Protein AF-A0A7C1GRY9-F1 (afdb_monomer_lite)

pLDDT: mean 84.56, std 12.22, range [37.94, 95.69]

Radius of gyration: 12.7 Å; chains: 1; bounding box: 32×20×42 Å

Secondary structure (DSSP, 8-state):
-------EEEEEEEE--TTT-EEEEEEEE-SSS--HHHHHHHHHHHHHHH-TTSSEEEEEEEPTT--TTSS--EEEEEETTTEEEEEE-

Organism: NCBI:txid1236046

Foldseek 3Di:
DPLPDWDKDWPDWDDPDPVQLEIEIEMETADQDDDQVSVQVVLVVCCVVPVPRGQKYKYWYDYPPGDPPDDFTKIWMQGVPPGIDIDGD

Sequence (89 aa):
MKSEEITYEILRIRDFGKAMRRRNIKVRIFNYSPSEENLKKLAESIWLIHGQDVEELTTVFYLPGMNTKSTGFALGGCTKGKGCYITRD

Structure (mmCIF, N/CA/C/O backbone):
data_AF-A0A7C1GRY9-F1
#
_entry.id   AF-A0A7C1GRY9-F1
#
loop_
_atom_site.group_PDB
_atom_site.id
_atom_site.type_symbol
_atom_site.label_atom_id
_atom_site.label_alt_id
_atom_site.label_comp_id
_atom_site.label_asym_id
_atom_site.label_entity_id
_atom_site.label_seq_id
_atom_site.pdbx_PDB_ins_code
_atom_site.Cartn_x
_atom_site.Cartn_y
_atom_site.Cartn_z
_atom_site.occupancy
_atom_site.B_iso_or_equiv
_atom_site.auth_seq_id
_atom_site.auth_comp_id
_atom_site.auth_asym_id
_atom_site.auth_atom_id
_atom_site.pdbx_PDB_model_num
ATOM 1 N N . MET A 1 1 ? 8.087 0.054 23.110 1.00 37.94 1 MET A N 1
ATOM 2 C CA . MET A 1 1 ? 6.654 0.084 22.742 1.00 37.94 1 MET A CA 1
ATOM 3 C C . MET A 1 1 ? 6.359 -1.153 21.915 1.00 37.94 1 MET A C 1
ATOM 5 O O . MET A 1 1 ? 7.078 -1.383 20.951 1.00 37.94 1 MET A O 1
ATOM 9 N N . LYS A 1 2 ? 5.389 -1.987 22.314 1.00 41.59 2 LYS A N 1
ATOM 10 C CA . LYS A 1 2 ? 4.934 -3.092 21.461 1.00 41.59 2 L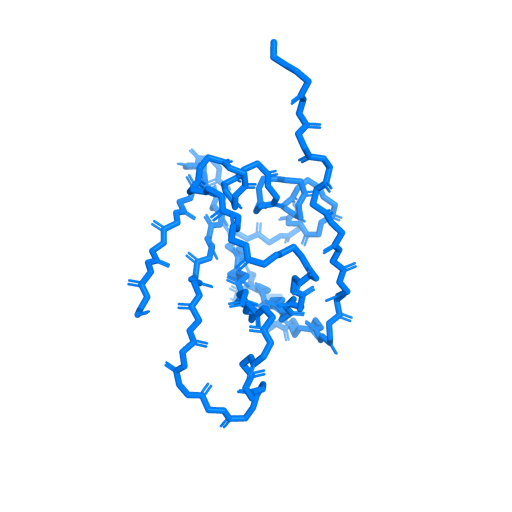YS A CA 1
ATOM 11 C C . LYS A 1 2 ? 4.275 -2.460 20.234 1.00 41.59 2 LYS A C 1
ATOM 13 O O . LYS A 1 2 ? 3.374 -1.646 20.395 1.00 41.59 2 LYS A O 1
ATOM 18 N N . SER A 1 3 ? 4.791 -2.763 19.047 1.00 51.56 3 SER A N 1
ATOM 19 C CA . SER A 1 3 ? 4.139 -2.426 17.783 1.00 51.56 3 SER A CA 1
ATOM 20 C C . SER A 1 3 ? 2.759 -3.072 17.814 1.00 51.56 3 SER A C 1
ATOM 22 O O . SER A 1 3 ? 2.684 -4.297 17.813 1.00 51.56 3 SER A O 1
ATOM 24 N N . GLU A 1 4 ? 1.686 -2.289 17.911 1.00 63.84 4 GLU A N 1
ATOM 25 C CA . GLU A 1 4 ? 0.352 -2.823 17.646 1.00 63.84 4 GLU A CA 1
ATOM 26 C C . GLU A 1 4 ? 0.361 -3.366 16.218 1.00 63.84 4 GLU A C 1
ATOM 28 O O . GLU A 1 4 ? 0.557 -2.621 15.257 1.00 63.84 4 GLU A O 1
ATOM 33 N N . GLU A 1 5 ? 0.249 -4.682 16.084 1.00 72.19 5 GLU A N 1
ATOM 34 C CA . GLU A 1 5 ? 0.219 -5.334 14.785 1.00 72.19 5 GLU A CA 1
ATOM 35 C C . GLU A 1 5 ? -1.108 -4.976 14.108 1.00 72.19 5 GLU A C 1
ATOM 37 O O . GLU A 1 5 ? -2.194 -5.309 14.593 1.00 72.19 5 GLU A O 1
ATOM 42 N N . ILE A 1 6 ? -1.034 -4.206 13.020 1.00 81.81 6 ILE A N 1
ATOM 43 C CA . ILE A 1 6 ? -2.225 -3.846 12.253 1.00 81.81 6 ILE A CA 1
ATOM 44 C C . ILE A 1 6 ? -2.695 -5.096 11.524 1.00 81.81 6 ILE A C 1
ATOM 46 O O . ILE A 1 6 ? -1.982 -5.629 10.676 1.00 81.81 6 ILE A O 1
ATOM 50 N N . THR A 1 7 ? -3.921 -5.527 11.803 1.00 89.00 7 THR A N 1
ATOM 51 C CA . THR A 1 7 ? -4.569 -6.573 11.016 1.00 89.00 7 THR A CA 1
ATOM 52 C C . THR A 1 7 ? -5.198 -5.933 9.786 1.00 89.00 7 THR A C 1
ATOM 54 O O . THR A 1 7 ? -5.944 -4.951 9.891 1.00 89.00 7 THR A O 1
ATOM 57 N N . TYR A 1 8 ? -4.905 -6.483 8.609 1.00 90.62 8 TYR A N 1
ATOM 58 C CA . TYR A 1 8 ? -5.385 -5.948 7.342 1.00 90.62 8 TYR A CA 1
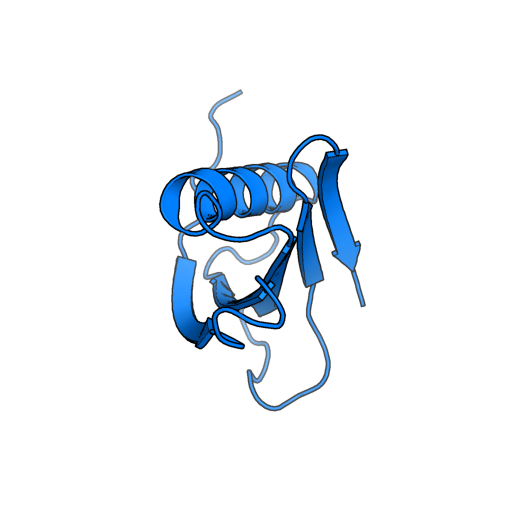ATOM 59 C C . TYR A 1 8 ? -5.682 -7.043 6.313 1.00 90.62 8 TYR A C 1
ATOM 61 O O . TYR A 1 8 ? -5.195 -8.165 6.408 1.00 90.62 8 TYR A O 1
ATOM 69 N N . GLU A 1 9 ? -6.480 -6.689 5.310 1.00 92.62 9 GLU A N 1
ATOM 70 C CA . GLU A 1 9 ? -6.832 -7.523 4.161 1.00 92.62 9 GLU A CA 1
ATOM 71 C C . GLU A 1 9 ? -6.543 -6.750 2.867 1.00 92.62 9 GLU A C 1
ATOM 73 O O . GLU A 1 9 ? -6.990 -5.611 2.700 1.00 92.62 9 GLU A O 1
ATOM 78 N N . ILE A 1 10 ? -5.817 -7.362 1.925 1.00 93.62 10 ILE A N 1
ATOM 79 C CA . ILE A 1 10 ? -5.643 -6.801 0.580 1.00 93.62 10 ILE A CA 1
ATOM 80 C C . ILE A 1 10 ? -6.900 -7.102 -0.238 1.00 93.62 10 ILE A C 1
ATOM 82 O O . ILE A 1 10 ? -7.157 -8.240 -0.615 1.00 93.62 10 ILE A O 1
ATOM 86 N N . LEU A 1 11 ? -7.662 -6.060 -0.563 1.00 92.56 11 LEU A N 1
ATOM 87 C CA . LEU A 1 11 ? -8.890 -6.162 -1.352 1.00 92.56 11 LEU A CA 1
ATOM 88 C C . LEU A 1 11 ? -8.610 -6.269 -2.852 1.00 92.56 11 LEU A C 1
ATOM 90 O O . LEU A 1 11 ? -9.356 -6.903 -3.595 1.00 92.56 11 LEU A O 1
ATOM 94 N N . ARG A 1 12 ? -7.585 -5.556 -3.333 1.00 93.44 12 ARG A N 1
ATOM 95 C CA . ARG A 1 12 ? -7.245 -5.514 -4.759 1.00 93.44 12 ARG A CA 1
ATOM 96 C C . ARG A 1 12 ? -5.816 -5.054 -4.972 1.00 93.44 12 ARG A C 1
ATOM 98 O O . ARG A 1 12 ? -5.396 -4.072 -4.370 1.00 93.44 12 ARG A O 1
ATOM 105 N N . ILE A 1 13 ? -5.143 -5.676 -5.932 1.00 94.25 13 ILE A N 1
ATOM 106 C CA . ILE A 1 13 ? -3.896 -5.186 -6.520 1.00 94.25 13 ILE A CA 1
ATOM 107 C C . ILE A 1 13 ? -4.182 -4.838 -7.982 1.00 94.25 13 ILE A C 1
ATOM 109 O O . ILE A 1 13 ? -4.817 -5.608 -8.703 1.00 94.25 13 ILE A O 1
ATOM 113 N N . ARG A 1 14 ? -3.764 -3.651 -8.418 1.00 93.88 14 ARG A N 1
ATOM 114 C CA . ARG A 1 14 ? -3.852 -3.201 -9.807 1.00 93.88 14 ARG A CA 1
ATOM 115 C C . ARG A 1 14 ? -2.464 -2.824 -10.295 1.00 93.88 14 ARG A C 1
ATOM 117 O O . ARG A 1 14 ? -1.879 -1.869 -9.795 1.00 93.88 14 ARG A O 1
ATOM 124 N N . ASP A 1 15 ? -1.989 -3.549 -11.295 1.00 92.75 15 ASP A N 1
ATOM 125 C CA . ASP A 1 15 ? -0.775 -3.218 -12.032 1.00 92.75 15 ASP A CA 1
ATOM 126 C C . ASP A 1 15 ? -1.127 -2.374 -13.266 1.00 92.75 15 ASP A C 1
ATOM 128 O O . ASP A 1 15 ? -2.144 -2.623 -13.922 1.00 92.75 15 ASP A O 1
ATOM 132 N N . PHE A 1 16 ? -0.317 -1.360 -13.563 1.00 87.81 16 PHE A N 1
ATOM 133 C CA . PHE A 1 16 ? -0.464 -0.517 -14.755 1.00 87.81 16 PHE A CA 1
ATOM 134 C C . PHE A 1 16 ? 0.466 -0.942 -15.904 1.00 87.81 16 PHE A C 1
ATOM 136 O O . PHE A 1 16 ? 0.457 -0.333 -16.973 1.00 87.81 16 PHE A O 1
ATOM 143 N N . GLY A 1 17 ? 1.235 -2.013 -15.713 1.00 81.00 17 GLY A N 1
ATOM 144 C CA . GLY A 1 17 ? 2.096 -2.614 -16.717 1.00 81.00 17 GLY A CA 1
ATOM 145 C C . GLY A 1 17 ? 3.455 -1.927 -16.859 1.00 81.00 17 GLY A C 1
ATOM 146 O O . GLY A 1 17 ? 3.756 -0.894 -16.254 1.00 81.00 17 GLY A O 1
ATOM 147 N N . LYS A 1 18 ? 4.293 -2.517 -17.721 1.00 78.50 18 LYS A N 1
ATOM 148 C CA . LYS A 1 18 ? 5.711 -2.151 -17.895 1.00 78.50 18 LYS A CA 1
ATOM 149 C C . LYS A 1 18 ? 5.943 -0.688 -18.287 1.00 78.50 18 LYS A C 1
ATOM 151 O O . LYS A 1 18 ? 7.010 -0.165 -17.991 1.00 78.50 18 LYS A O 1
ATOM 156 N N . ALA A 1 19 ? 4.974 -0.050 -18.944 1.00 82.00 19 ALA A N 1
ATOM 157 C CA . ALA A 1 19 ? 5.096 1.329 -19.413 1.00 82.00 19 ALA A CA 1
ATOM 158 C C . ALA A 1 19 ? 4.958 2.366 -18.288 1.00 82.00 19 ALA A C 1
ATOM 160 O O . ALA A 1 19 ? 5.589 3.413 -18.355 1.00 82.00 19 ALA A O 1
ATOM 161 N N . MET A 1 20 ? 4.146 2.084 -17.263 1.00 82.25 20 MET A N 1
ATOM 162 C CA . MET A 1 20 ? 3.867 3.041 -16.186 1.00 82.25 20 MET A CA 1
ATOM 163 C C . MET A 1 20 ? 4.526 2.675 -14.857 1.00 82.25 20 MET A C 1
ATOM 165 O O . MET A 1 20 ? 4.452 3.498 -13.953 1.00 82.25 20 MET A O 1
ATOM 169 N N . ARG A 1 21 ? 5.148 1.483 -14.733 1.00 90.94 21 ARG A N 1
ATOM 170 C CA . ARG A 1 21 ? 5.875 0.990 -13.537 1.00 90.94 21 ARG A CA 1
ATOM 171 C C . ARG A 1 21 ? 5.220 1.451 -12.230 1.00 90.94 21 ARG A C 1
ATOM 173 O O . ARG A 1 21 ? 5.877 1.981 -11.339 1.00 90.94 21 ARG A O 1
ATOM 180 N N . ARG A 1 22 ? 3.901 1.279 -12.156 1.00 92.88 22 ARG A N 1
ATOM 181 C CA . ARG A 1 22 ? 3.038 1.759 -11.077 1.00 92.88 22 ARG A CA 1
ATOM 182 C C . ARG A 1 22 ? 2.128 0.639 -10.622 1.00 92.88 22 ARG A C 1
ATOM 184 O O . ARG A 1 22 ? 1.606 -0.110 -11.453 1.00 92.88 22 ARG A O 1
ATOM 191 N N . ARG A 1 23 ? 1.896 0.563 -9.314 1.00 94.50 23 ARG A N 1
ATOM 192 C CA . ARG A 1 23 ? 0.984 -0.410 -8.709 1.00 94.50 23 ARG A CA 1
ATOM 193 C C . ARG A 1 23 ? 0.095 0.260 -7.676 1.00 94.50 23 ARG A C 1
ATOM 195 O O . ARG A 1 23 ? 0.583 0.973 -6.810 1.00 94.50 23 ARG A O 1
ATOM 202 N N . ASN A 1 24 ? -1.202 -0.023 -7.730 1.00 94.31 24 ASN A N 1
ATOM 203 C CA . ASN A 1 24 ? -2.141 0.427 -6.709 1.00 94.31 24 ASN A CA 1
ATOM 204 C C . ASN A 1 24 ? -2.659 -0.760 -5.910 1.00 94.31 24 ASN A C 1
ATOM 206 O O . ASN A 1 24 ? -3.103 -1.753 -6.490 1.00 94.31 24 ASN A O 1
ATOM 210 N N . ILE A 1 25 ? -2.661 -0.636 -4.589 1.00 94.44 25 ILE A N 1
ATOM 211 C CA . ILE A 1 25 ? -3.173 -1.653 -3.676 1.00 94.44 25 ILE A CA 1
ATOM 212 C C . ILE A 1 25 ? -4.303 -1.050 -2.852 1.00 94.44 25 ILE A C 1
ATOM 214 O O . ILE A 1 25 ? -4.195 0.051 -2.329 1.00 94.44 25 ILE A O 1
ATOM 218 N N . LYS A 1 26 ? -5.419 -1.765 -2.755 1.00 93.38 26 LYS A N 1
ATOM 219 C CA . LYS A 1 26 ? -6.527 -1.429 -1.864 1.00 93.38 26 LYS A CA 1
ATOM 220 C C . LYS A 1 26 ? -6.471 -2.341 -0.655 1.00 93.38 26 LYS A C 1
ATOM 222 O O . LYS A 1 26 ? -6.465 -3.558 -0.827 1.00 93.38 26 LYS A O 1
ATOM 227 N N . VAL A 1 27 ? -6.467 -1.758 0.535 1.00 92.12 27 VAL A N 1
ATOM 228 C CA . VAL A 1 27 ? -6.321 -2.471 1.803 1.00 92.12 27 VAL A CA 1
ATOM 229 C C . VAL A 1 27 ? -7.453 -2.090 2.741 1.00 92.12 27 VAL A C 1
ATOM 231 O O . VAL A 1 27 ? -7.737 -0.910 2.922 1.00 92.12 27 VAL A O 1
ATOM 234 N N . ARG A 1 28 ? -8.093 -3.082 3.355 1.00 90.75 28 ARG A N 1
ATOM 235 C CA . ARG A 1 28 ? -8.998 -2.887 4.489 1.00 90.75 28 ARG A CA 1
ATOM 236 C C . ARG A 1 28 ? -8.220 -3.096 5.780 1.00 90.75 28 ARG A C 1
ATOM 238 O O . ARG A 1 28 ? -7.549 -4.111 5.920 1.00 90.75 28 ARG A O 1
ATOM 245 N N . ILE A 1 29 ? -8.330 -2.159 6.712 1.00 89.44 29 ILE A N 1
ATOM 246 C CA . ILE A 1 29 ? -7.759 -2.262 8.056 1.00 89.44 29 ILE A CA 1
ATOM 247 C C . ILE A 1 29 ? -8.871 -2.659 9.026 1.00 89.44 29 ILE A C 1
ATOM 249 O O . ILE A 1 29 ? -9.986 -2.155 8.911 1.00 89.44 29 ILE A O 1
ATOM 253 N N . PHE A 1 30 ? -8.573 -3.549 9.975 1.00 85.19 30 PHE A N 1
ATOM 254 C CA . PHE A 1 30 ? -9.535 -3.998 10.990 1.00 85.19 30 PHE A CA 1
ATOM 255 C C . PHE A 1 30 ? -9.384 -3.277 12.342 1.00 85.19 30 PHE A C 1
ATOM 257 O O . PHE A 1 30 ? -10.324 -3.255 13.133 1.00 85.19 30 PHE A O 1
ATOM 264 N N . ASN A 1 31 ? -8.241 -2.638 12.605 1.00 83.25 31 ASN A N 1
ATOM 265 C CA . ASN A 1 31 ? -8.003 -1.850 13.819 1.00 83.25 31 ASN A CA 1
ATOM 266 C C . ASN A 1 31 ? -8.799 -0.534 13.794 1.00 83.25 31 ASN A C 1
ATOM 268 O O . ASN A 1 31 ? -8.710 0.215 12.823 1.00 83.25 31 ASN A O 1
ATOM 272 N N . TYR A 1 32 ? -9.538 -0.226 14.868 1.00 69.94 32 TYR A N 1
ATOM 273 C CA . TYR A 1 32 ? -10.523 0.874 14.907 1.00 69.94 32 TYR A CA 1
ATOM 274 C C . TYR A 1 32 ? -9.923 2.281 14.726 1.00 69.94 32 TYR A C 1
ATOM 276 O O . TYR A 1 32 ? -10.625 3.190 14.296 1.00 69.94 32 TYR A O 1
ATOM 284 N N . SER A 1 33 ? -8.636 2.476 15.033 1.00 74.75 33 SER A N 1
ATOM 285 C CA . SER A 1 33 ? -7.965 3.775 14.882 1.00 74.75 33 SER A CA 1
ATOM 286 C C . SER A 1 33 ? -6.440 3.618 14.756 1.00 74.75 33 SER A C 1
ATOM 288 O O . SER A 1 33 ? -5.713 3.788 15.736 1.00 74.75 33 SER A O 1
ATOM 290 N N . PRO A 1 34 ? -5.913 3.236 13.578 1.00 79.88 34 PRO A N 1
ATOM 291 C CA . PRO A 1 34 ? -4.472 3.142 13.384 1.00 79.88 34 PRO A CA 1
ATOM 292 C 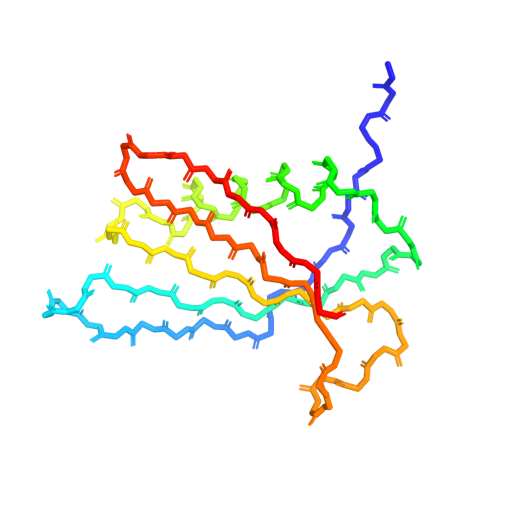C . PRO A 1 34 ? -3.827 4.538 13.427 1.00 79.88 34 PRO A C 1
ATOM 294 O O . PRO A 1 34 ? -4.291 5.488 12.786 1.00 79.88 34 PRO A O 1
ATOM 297 N N . SER A 1 35 ? -2.716 4.667 14.157 1.00 85.94 35 SER A N 1
ATOM 298 C CA . SER A 1 35 ? -1.899 5.885 14.135 1.00 85.94 35 SER A CA 1
ATOM 299 C C . SER A 1 35 ? -1.282 6.115 12.748 1.00 85.94 35 SER A C 1
ATOM 301 O O . SER A 1 35 ? -1.172 5.198 11.933 1.00 85.94 35 SER A O 1
ATOM 303 N N . GLU A 1 36 ? -0.866 7.347 12.454 1.00 85.56 36 GLU A N 1
ATOM 304 C CA . GLU A 1 36 ? -0.194 7.659 11.185 1.00 85.56 36 GLU A CA 1
ATOM 305 C C . GLU A 1 36 ? 1.129 6.897 11.044 1.00 85.56 36 GLU A C 1
ATOM 307 O O . GLU A 1 36 ? 1.426 6.364 9.978 1.00 85.56 36 GLU A O 1
ATOM 312 N N . GLU A 1 37 ? 1.877 6.759 12.141 1.00 87.69 37 GLU A N 1
ATOM 313 C CA . GLU A 1 37 ? 3.103 5.961 12.188 1.00 87.69 37 GLU A CA 1
ATOM 314 C C . GLU A 1 37 ? 2.833 4.488 11.850 1.00 87.69 37 GLU A C 1
ATOM 316 O O . GLU A 1 37 ? 3.567 3.883 11.069 1.00 87.69 37 GLU A O 1
ATOM 321 N N . ASN A 1 38 ? 1.750 3.922 12.387 1.00 87.94 38 ASN A N 1
ATOM 322 C CA . ASN A 1 38 ? 1.337 2.554 12.091 1.00 87.94 38 ASN A CA 1
ATOM 323 C C . ASN A 1 38 ? 0.965 2.408 10.603 1.00 87.94 38 ASN A C 1
ATOM 325 O O . ASN A 1 38 ? 1.436 1.485 9.939 1.00 87.94 38 ASN A O 1
ATOM 329 N N . LEU A 1 39 ? 0.201 3.351 10.042 1.00 88.88 39 LEU A N 1
ATOM 330 C CA . LEU A 1 39 ? -0.126 3.363 8.610 1.00 88.88 39 LEU A CA 1
ATOM 331 C C . LEU A 1 39 ? 1.125 3.480 7.728 1.00 88.88 39 LEU A C 1
ATOM 333 O O . LEU A 1 39 ? 1.215 2.809 6.701 1.00 88.88 39 LEU A O 1
ATOM 337 N N . LYS A 1 40 ? 2.108 4.287 8.139 1.00 90.88 40 LYS A N 1
ATOM 338 C CA . LYS A 1 40 ? 3.379 4.439 7.424 1.00 90.88 40 LYS A CA 1
ATOM 339 C C . LYS A 1 40 ? 4.188 3.144 7.429 1.00 90.88 40 LYS A C 1
ATOM 341 O O . LYS A 1 40 ? 4.609 2.700 6.365 1.00 90.88 40 LYS A O 1
ATOM 346 N N . LYS A 1 41 ? 4.330 2.491 8.587 1.00 91.75 41 LYS A N 1
ATOM 347 C CA . LYS A 1 41 ? 4.987 1.175 8.703 1.00 91.75 41 LYS A CA 1
ATOM 348 C C . LYS A 1 41 ? 4.295 0.111 7.854 1.00 91.75 41 LYS A C 1
ATOM 350 O O . LYS A 1 41 ? 4.957 -0.725 7.237 1.00 91.75 41 LYS A O 1
ATOM 355 N N . LEU A 1 42 ? 2.963 0.146 7.790 1.00 91.69 42 LEU A N 1
ATOM 356 C CA . LEU A 1 42 ? 2.199 -0.758 6.937 1.00 91.69 42 LEU A CA 1
ATOM 357 C C . LEU A 1 42 ? 2.442 -0.470 5.447 1.00 91.69 42 LEU A C 1
ATOM 359 O O . LEU A 1 42 ? 2.688 -1.405 4.690 1.00 91.69 42 LEU A O 1
ATOM 363 N N . ALA A 1 43 ? 2.435 0.798 5.025 1.00 92.44 43 ALA A N 1
ATOM 364 C CA . ALA A 1 43 ? 2.770 1.179 3.651 1.00 92.44 43 ALA A CA 1
ATOM 365 C C . ALA A 1 43 ? 4.190 0.731 3.261 1.00 92.44 43 ALA A C 1
ATOM 367 O O . ALA A 1 43 ? 4.379 0.167 2.184 1.00 92.44 43 ALA A O 1
ATOM 368 N N . GLU A 1 44 ? 5.168 0.906 4.155 1.00 93.06 44 GLU A N 1
ATOM 369 C CA . GLU A 1 44 ? 6.543 0.422 3.979 1.00 93.06 44 GLU A CA 1
ATOM 370 C C . GLU A 1 44 ? 6.596 -1.105 3.842 1.00 93.06 44 GLU A C 1
ATOM 372 O O . GLU A 1 44 ? 7.238 -1.625 2.931 1.00 93.06 44 GLU A O 1
ATOM 377 N N . SER A 1 45 ? 5.865 -1.834 4.686 1.00 93.69 45 SER A N 1
ATOM 378 C CA . SER A 1 45 ? 5.788 -3.298 4.610 1.00 93.69 45 SER A CA 1
ATOM 379 C C . SER A 1 45 ? 5.183 -3.764 3.283 1.00 93.69 45 SER A C 1
ATOM 381 O O . SER A 1 45 ? 5.720 -4.653 2.623 1.00 93.69 45 SER A O 1
ATOM 383 N N . ILE A 1 46 ? 4.106 -3.114 2.835 1.00 94.31 46 ILE A N 1
ATOM 384 C CA . ILE A 1 46 ? 3.471 -3.389 1.541 1.00 94.31 46 ILE A CA 1
ATOM 385 C C . ILE A 1 46 ? 4.430 -3.083 0.383 1.00 94.31 46 ILE A C 1
ATOM 387 O O . ILE A 1 46 ? 4.488 -3.850 -0.575 1.00 94.31 46 ILE A O 1
ATOM 391 N N . TRP A 1 47 ? 5.217 -2.009 0.461 1.00 94.31 47 TRP A N 1
ATOM 392 C CA . TRP A 1 47 ? 6.250 -1.694 -0.529 1.00 94.31 47 TRP A CA 1
ATOM 393 C C . TRP A 1 47 ? 7.359 -2.746 -0.597 1.00 94.31 47 TRP A C 1
ATOM 395 O O . TRP A 1 47 ? 7.801 -3.122 -1.685 1.00 94.31 47 TRP A O 1
ATOM 405 N N . LEU A 1 48 ? 7.811 -3.256 0.547 1.00 93.69 48 LEU A N 1
ATOM 406 C CA . LEU A 1 48 ? 8.831 -4.303 0.576 1.00 93.69 48 LEU A CA 1
ATOM 407 C C . LEU A 1 48 ? 8.340 -5.590 -0.098 1.00 93.69 48 LEU A C 1
ATOM 409 O O . LEU A 1 48 ? 9.103 -6.222 -0.823 1.00 93.69 48 LEU A O 1
ATOM 413 N N . ILE A 1 49 ? 7.060 -5.929 0.070 1.00 94.00 49 ILE A N 1
ATOM 414 C CA . ILE A 1 49 ? 6.462 -7.150 -0.489 1.00 94.00 49 ILE A CA 1
ATOM 415 C C . ILE A 1 49 ? 6.047 -6.965 -1.959 1.00 94.00 49 ILE A C 1
ATOM 417 O O . ILE A 1 49 ? 6.234 -7.862 -2.777 1.00 94.00 49 ILE A O 1
ATOM 421 N N . HIS A 1 50 ? 5.481 -5.808 -2.312 1.00 93.69 50 HIS A N 1
ATOM 422 C CA . HIS A 1 50 ? 4.791 -5.592 -3.588 1.00 93.69 50 HIS A CA 1
ATOM 423 C C . HIS A 1 50 ? 5.328 -4.415 -4.411 1.00 93.69 50 HIS A C 1
ATOM 425 O O . HIS A 1 50 ? 4.730 -4.087 -5.427 1.00 93.69 50 HIS A O 1
ATOM 431 N N . GLY A 1 51 ? 6.388 -3.726 -3.999 1.00 90.94 51 GLY A N 1
ATOM 432 C CA . GLY A 1 51 ? 6.859 -2.495 -4.650 1.00 90.94 51 GLY A CA 1
ATOM 433 C C . GLY A 1 51 ? 8.155 -2.622 -5.451 1.00 90.94 51 GLY A C 1
ATOM 434 O O . GLY A 1 51 ? 8.497 -1.716 -6.202 1.00 90.94 51 GLY A O 1
ATOM 435 N N . GLN A 1 52 ? 8.896 -3.724 -5.308 1.00 88.12 52 GLN A N 1
ATOM 436 C CA . GLN A 1 52 ? 10.301 -3.795 -5.748 1.00 88.12 52 GLN A CA 1
ATOM 437 C C . GLN A 1 52 ? 10.510 -3.683 -7.270 1.00 88.12 52 GLN A C 1
ATOM 439 O O . GLN A 1 52 ? 11.570 -3.243 -7.726 1.00 88.12 52 GLN A O 1
ATOM 444 N N . ASP A 1 53 ? 9.508 -4.062 -8.060 1.00 91.25 53 ASP A N 1
ATOM 445 C CA . ASP A 1 53 ? 9.513 -4.049 -9.525 1.00 91.25 53 ASP A CA 1
ATOM 446 C C . ASP A 1 53 ? 8.852 -2.801 -10.138 1.00 91.25 53 ASP A C 1
ATOM 448 O O . ASP A 1 53 ? 8.846 -2.642 -11.361 1.00 91.25 53 ASP A O 1
ATOM 452 N N . VAL A 1 54 ? 8.333 -1.894 -9.307 1.00 92.81 54 VAL A N 1
ATOM 453 C CA . VAL A 1 54 ? 7.690 -0.645 -9.728 1.00 92.81 54 VAL A CA 1
ATOM 454 C C . VAL A 1 54 ? 8.461 0.577 -9.223 1.00 92.81 54 VAL A C 1
ATOM 456 O O . VAL A 1 54 ? 9.301 0.503 -8.330 1.00 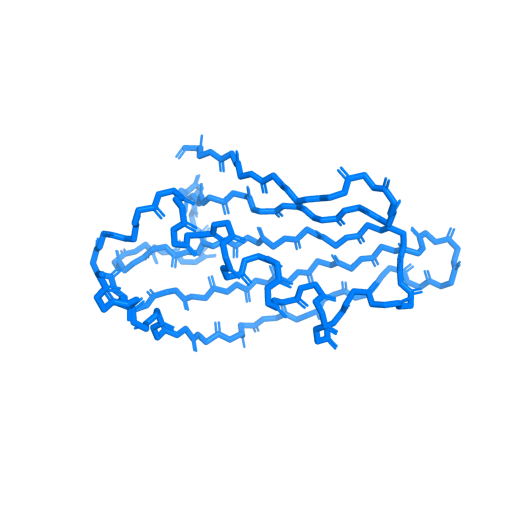92.81 54 VAL A O 1
ATOM 459 N N . GLU A 1 55 ? 8.227 1.727 -9.847 1.00 94.25 55 GLU A N 1
ATOM 460 C CA . GLU A 1 55 ? 8.799 3.006 -9.418 1.00 94.25 55 GLU A CA 1
ATOM 461 C C . GLU A 1 55 ? 7.945 3.652 -8.329 1.00 94.25 55 GLU A C 1
ATOM 463 O O . GLU A 1 55 ? 8.481 4.333 -7.455 1.00 94.25 55 GLU A O 1
ATOM 468 N N . GLU A 1 56 ? 6.639 3.391 -8.348 1.00 93.62 56 GLU A N 1
ATOM 469 C CA . GLU A 1 56 ? 5.670 3.950 -7.413 1.00 93.62 56 GLU A CA 1
ATOM 470 C C . GLU A 1 56 ? 4.593 2.913 -7.064 1.00 93.62 56 GLU A C 1
ATOM 472 O O . GLU A 1 56 ? 4.005 2.271 -7.941 1.00 93.62 56 GLU A O 1
ATOM 477 N N . LEU A 1 57 ? 4.324 2.766 -5.766 1.00 95.69 57 LEU A N 1
ATOM 478 C CA . LEU A 1 57 ? 3.215 1.979 -5.241 1.00 95.69 57 LEU A CA 1
ATOM 479 C C . LEU A 1 57 ? 2.313 2.869 -4.394 1.00 95.69 57 LEU A C 1
ATOM 481 O O . LEU A 1 57 ? 2.748 3.383 -3.364 1.00 95.69 57 LEU A O 1
ATOM 485 N N . THR A 1 58 ? 1.047 2.995 -4.782 1.00 94.38 58 THR A N 1
ATOM 486 C CA . THR A 1 58 ? 0.028 3.703 -3.999 1.00 94.38 58 THR A CA 1
ATOM 487 C C . THR A 1 58 ? -0.861 2.699 -3.272 1.00 94.38 58 THR A C 1
ATOM 489 O O . THR A 1 58 ? -1.452 1.812 -3.883 1.00 94.38 58 THR A O 1
ATOM 492 N N . THR A 1 59 ? -1.001 2.846 -1.963 1.00 93.69 59 THR A N 1
ATOM 493 C CA . THR A 1 59 ? -1.898 2.055 -1.122 1.00 93.69 59 THR A CA 1
ATOM 494 C C . THR A 1 59 ? -3.073 2.909 -0.663 1.00 93.69 59 THR A C 1
ATOM 496 O O . THR A 1 59 ? -2.882 3.976 -0.096 1.00 93.69 59 THR A O 1
ATOM 499 N N . VAL A 1 60 ? -4.295 2.434 -0.877 1.00 91.94 60 VAL A N 1
ATOM 500 C CA . VAL A 1 60 ? -5.523 3.050 -0.364 1.00 91.94 60 VAL A CA 1
ATOM 501 C C . VAL A 1 60 ? -5.990 2.244 0.841 1.00 91.94 60 VAL A C 1
ATOM 503 O O . VAL A 1 60 ? -6.354 1.076 0.686 1.00 91.94 60 VAL A O 1
ATOM 506 N N . PHE A 1 61 ? -5.985 2.857 2.022 1.00 90.25 61 PHE A N 1
ATOM 507 C CA . PHE A 1 61 ? -6.422 2.250 3.2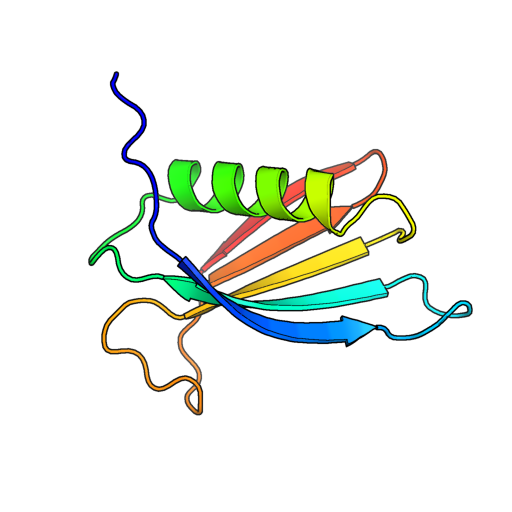75 1.00 90.25 61 PHE A CA 1
ATOM 508 C C . PHE A 1 61 ? -7.873 2.617 3.587 1.00 90.25 61 PHE A C 1
ATOM 510 O O . PHE A 1 61 ? -8.204 3.790 3.746 1.00 90.25 61 PHE A O 1
ATOM 517 N N . TYR A 1 62 ? -8.720 1.603 3.734 1.00 88.25 62 TYR A N 1
ATOM 518 C CA . TYR A 1 62 ? -10.089 1.727 4.227 1.00 88.25 62 TYR A CA 1
ATOM 519 C C . TYR A 1 62 ? -10.121 1.371 5.717 1.00 88.25 62 TYR A C 1
ATOM 521 O O . TYR A 1 62 ? -9.779 0.243 6.081 1.00 88.25 62 TYR A O 1
ATOM 529 N N . LEU A 1 63 ? -10.514 2.320 6.571 1.00 82.69 63 LEU A N 1
ATOM 530 C CA . LEU A 1 63 ? -10.614 2.112 8.022 1.00 82.69 63 LEU A CA 1
ATOM 531 C C . LEU A 1 63 ? -11.868 1.290 8.385 1.00 82.69 63 LEU A C 1
ATOM 533 O O . LEU A 1 63 ? -12.791 1.179 7.567 1.00 82.69 63 LEU A O 1
ATOM 537 N N . PRO A 1 64 ? -11.945 0.709 9.597 1.00 78.56 64 PRO A N 1
ATOM 538 C CA . PRO A 1 64 ? -13.130 -0.024 10.029 1.00 78.56 64 PRO A CA 1
ATOM 539 C C . PRO A 1 64 ? -14.406 0.804 9.939 1.00 78.56 64 PRO A C 1
ATOM 541 O O . PRO A 1 64 ? -14.417 2.000 10.218 1.00 78.56 64 PRO A O 1
ATOM 544 N N . GLY A 1 65 ? -15.495 0.156 9.530 1.00 74.81 65 GLY A N 1
ATOM 545 C CA . GLY A 1 65 ? -16.788 0.814 9.333 1.00 74.81 65 GLY A CA 1
ATOM 546 C C . GLY A 1 65 ? -16.884 1.663 8.061 1.00 74.81 65 GLY A C 1
ATOM 547 O O . GLY A 1 65 ? -17.986 2.069 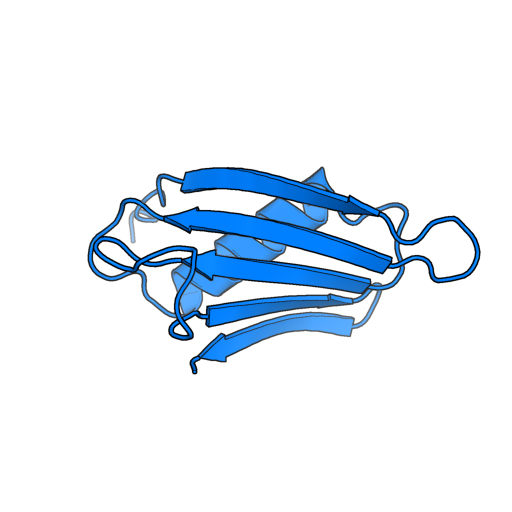7.698 1.00 74.81 65 GLY A O 1
ATOM 548 N N . MET A 1 66 ? -15.782 1.889 7.333 1.00 77.25 66 MET A N 1
ATOM 549 C CA . MET A 1 66 ? -15.825 2.623 6.071 1.00 77.25 66 MET A CA 1
ATOM 550 C C . MET A 1 66 ? -16.378 1.753 4.947 1.00 77.25 66 MET A C 1
ATOM 552 O O . MET A 1 66 ? -15.949 0.617 4.715 1.00 77.25 66 MET A O 1
ATOM 556 N N . ASN A 1 67 ? -17.309 2.318 4.182 1.00 71.19 67 ASN A N 1
ATOM 557 C CA . ASN A 1 67 ? -17.738 1.695 2.947 1.00 71.19 67 ASN A CA 1
ATOM 558 C C . ASN A 1 67 ? -16.591 1.789 1.935 1.00 71.19 67 ASN A C 1
ATOM 560 O O . ASN A 1 67 ? -16.237 2.865 1.473 1.00 71.19 67 ASN A O 1
ATOM 564 N N . THR A 1 68 ? -16.051 0.643 1.524 1.00 69.31 68 THR A N 1
ATOM 565 C CA . THR A 1 68 ? -15.003 0.561 0.486 1.00 69.31 68 THR A CA 1
ATOM 566 C C . THR A 1 68 ? -15.425 1.122 -0.889 1.00 69.31 68 THR A C 1
ATOM 568 O O . THR A 1 68 ? -14.601 1.217 -1.803 1.00 69.31 68 THR A O 1
ATOM 571 N N . LYS A 1 69 ? -16.707 1.494 -1.041 1.00 68.31 69 LYS A N 1
ATOM 572 C CA . LYS A 1 69 ? -17.287 2.210 -2.184 1.00 68.31 69 LYS A CA 1
ATOM 573 C C . LYS A 1 69 ? -17.442 3.734 -1.970 1.00 68.31 69 LYS A C 1
ATOM 575 O O . LYS A 1 69 ? -17.825 4.395 -2.928 1.00 68.31 69 LYS A O 1
ATOM 580 N N . SER A 1 70 ? -17.176 4.291 -0.778 1.00 56.12 70 SER A N 1
ATOM 581 C CA . SER A 1 70 ? -17.268 5.735 -0.469 1.00 56.12 70 SER A CA 1
ATOM 582 C C . SER A 1 70 ? -15.913 6.367 -0.104 1.00 56.12 70 SER A C 1
ATOM 584 O O . SER A 1 70 ? -14.935 5.674 0.161 1.00 56.12 70 SER A O 1
ATOM 586 N N . THR A 1 71 ? -15.869 7.701 -0.123 1.00 55.41 71 THR A N 1
ATOM 587 C CA . THR A 1 71 ? -14.686 8.569 -0.299 1.00 55.41 71 THR A CA 1
ATOM 588 C C . THR A 1 71 ? -13.837 8.856 0.944 1.00 55.41 71 THR A C 1
ATOM 590 O O . THR A 1 71 ? -13.113 9.836 0.946 1.00 55.41 71 THR A O 1
ATOM 593 N N . GLY A 1 72 ? -13.909 8.052 2.003 1.00 58.44 72 GLY A N 1
ATOM 594 C CA . GLY A 1 72 ? -13.009 8.241 3.142 1.00 58.44 72 GLY A CA 1
ATOM 595 C C . GLY A 1 72 ? -11.913 7.179 3.127 1.00 58.44 72 GLY A C 1
ATOM 596 O O . GLY A 1 72 ? -12.215 5.982 3.130 1.00 58.44 72 GLY A O 1
ATOM 597 N N . PHE A 1 73 ? -10.655 7.605 3.062 1.00 67.88 73 PHE A N 1
ATOM 598 C CA . PHE A 1 73 ? -9.493 6.722 3.019 1.00 67.88 73 PHE A CA 1
ATOM 599 C C . PHE A 1 73 ? -8.232 7.458 3.481 1.00 67.88 73 PHE A C 1
ATOM 601 O O . PHE A 1 73 ? -8.152 8.680 3.450 1.00 67.88 73 PHE A O 1
ATOM 608 N N . ALA A 1 74 ? -7.206 6.700 3.861 1.00 79.19 74 ALA A N 1
ATOM 609 C CA . ALA A 1 74 ? -5.842 7.222 3.884 1.00 79.19 74 ALA A CA 1
ATOM 610 C C . ALA A 1 74 ? -5.091 6.720 2.645 1.00 79.19 74 ALA A C 1
ATOM 612 O O . ALA A 1 74 ? -5.230 5.556 2.262 1.00 79.19 74 ALA A O 1
ATOM 613 N N . LEU A 1 75 ? -4.284 7.575 2.020 1.00 84.88 75 LEU A N 1
ATOM 614 C CA . LEU A 1 75 ? -3.363 7.181 0.957 1.00 84.88 75 LEU A CA 1
ATOM 615 C C . LEU A 1 75 ? -1.968 7.015 1.540 1.00 84.88 75 LEU A C 1
ATOM 617 O O . LEU A 1 75 ? -1.377 7.970 2.040 1.00 84.88 75 LEU A O 1
ATOM 621 N N . GLY A 1 76 ? -1.430 5.808 1.431 1.00 87.69 76 GLY A N 1
ATOM 622 C CA . GLY A 1 76 ? 0.002 5.572 1.507 1.00 87.69 76 GLY A CA 1
ATOM 623 C C . GLY A 1 76 ? 0.616 5.569 0.122 1.00 87.69 76 GLY A C 1
ATOM 624 O O . GLY A 1 76 ? 0.008 5.091 -0.830 1.00 87.69 76 GLY A O 1
ATOM 625 N N . GLY A 1 77 ? 1.836 6.059 -0.003 1.00 90.06 77 GLY A N 1
ATOM 626 C CA . GLY A 1 77 ? 2.593 5.928 -1.238 1.00 90.06 77 GLY A CA 1
ATOM 627 C C . GLY A 1 77 ? 4.052 5.671 -0.940 1.00 90.06 77 GLY A C 1
ATOM 628 O O . GLY A 1 77 ? 4.604 6.270 -0.025 1.00 90.06 77 GLY A O 1
ATOM 629 N N . CYS A 1 78 ? 4.668 4.777 -1.699 1.00 93.31 78 CYS A N 1
ATOM 630 C CA . CYS A 1 78 ? 6.093 4.503 -1.620 1.00 93.31 78 CYS A CA 1
ATOM 631 C C . CYS A 1 78 ? 6.703 4.624 -3.008 1.00 93.31 78 CYS A C 1
ATOM 633 O O . CYS A 1 78 ? 6.181 4.067 -3.976 1.00 93.31 78 CYS A O 1
ATOM 635 N N . THR A 1 79 ? 7.815 5.349 -3.086 1.00 92.81 79 THR A N 1
ATOM 636 C CA . THR A 1 79 ? 8.507 5.620 -4.343 1.00 92.81 79 THR A CA 1
ATOM 637 C C . THR A 1 79 ? 9.947 5.149 -4.247 1.00 92.81 79 THR A C 1
ATOM 639 O O . THR A 1 79 ? 10.654 5.423 -3.267 1.00 92.81 79 THR A O 1
ATOM 642 N N . LYS A 1 80 ? 10.410 4.461 -5.292 1.00 90.69 80 LYS A N 1
ATOM 643 C CA . LYS A 1 80 ? 11.767 3.923 -5.358 1.00 90.69 80 LYS A CA 1
ATOM 644 C C . LYS A 1 80 ? 12.797 5.039 -5.161 1.00 90.69 80 LYS A C 1
ATOM 646 O O . LYS A 1 80 ? 12.810 6.027 -5.890 1.00 90.69 80 LYS A O 1
ATOM 651 N N . GLY A 1 81 ? 13.645 4.888 -4.143 1.00 88.75 81 GLY A N 1
ATOM 652 C CA . GLY A 1 81 ? 14.690 5.858 -3.796 1.00 88.75 81 GLY A CA 1
ATOM 653 C C . GLY A 1 81 ? 14.210 7.144 -3.109 1.00 88.75 81 GLY A C 1
ATOM 654 O O . GLY A 1 81 ? 15.049 7.978 -2.788 1.00 88.75 81 GLY A O 1
ATOM 655 N N . LYS A 1 82 ? 12.902 7.322 -2.863 1.00 88.25 82 LYS A N 1
ATOM 656 C CA . LYS A 1 82 ? 12.349 8.516 -2.186 1.00 88.25 82 LYS A CA 1
ATOM 657 C C . LYS A 1 82 ? 11.614 8.214 -0.874 1.00 88.25 82 LYS A C 1
ATOM 659 O O . LYS A 1 82 ? 11.290 9.143 -0.142 1.00 88.25 82 LYS A O 1
ATOM 664 N N . GLY A 1 83 ? 11.385 6.939 -0.559 1.00 89.25 83 GLY A N 1
ATOM 665 C CA . GLY A 1 83 ? 10.741 6.512 0.686 1.00 89.25 83 GLY A CA 1
ATOM 666 C C . GLY A 1 83 ? 9.214 6.515 0.608 1.00 89.25 83 GLY A C 1
ATOM 667 O O . GLY A 1 83 ? 8.641 6.550 -0.483 1.00 89.25 83 GLY A O 1
ATOM 668 N N . CYS A 1 84 ? 8.573 6.432 1.776 1.00 91.50 84 CYS A N 1
ATOM 669 C CA . CYS A 1 84 ? 7.125 6.293 1.913 1.00 91.50 84 CYS A CA 1
ATOM 670 C C . CYS A 1 84 ? 6.476 7.490 2.620 1.00 91.50 84 CYS A C 1
ATOM 672 O O . CYS A 1 84 ? 7.054 8.071 3.543 1.00 91.50 84 CYS A O 1
ATOM 674 N N . TYR A 1 85 ? 5.249 7.820 2.220 1.00 90.62 85 TYR A N 1
ATOM 675 C CA . TYR A 1 85 ? 4.423 8.891 2.774 1.00 90.62 85 TYR A CA 1
ATOM 676 C C . TYR A 1 85 ? 3.010 8.398 3.106 1.00 90.62 85 TYR A C 1
ATOM 678 O O . TYR A 1 85 ? 2.568 7.366 2.598 1.00 90.62 85 TYR A O 1
ATOM 686 N N . ILE A 1 86 ? 2.308 9.163 3.947 1.00 90.75 86 ILE A N 1
ATOM 687 C CA . ILE A 1 86 ? 0.892 8.985 4.275 1.00 90.75 86 ILE A CA 1
ATOM 688 C C . ILE A 1 86 ? 0.182 10.329 4.117 1.00 90.75 86 ILE A C 1
ATOM 690 O O . ILE A 1 86 ? 0.703 11.363 4.520 1.00 90.75 86 ILE A O 1
ATOM 694 N N . THR A 1 87 ? -1.009 10.307 3.530 1.00 84.56 87 THR A N 1
ATOM 695 C CA . THR A 1 87 ? -1.950 11.431 3.487 1.00 84.56 87 THR A CA 1
ATOM 696 C C . THR A 1 87 ? -3.322 10.920 3.917 1.00 84.56 87 THR A C 1
ATOM 698 O O . THR A 1 87 ? -3.686 9.784 3.610 1.00 84.56 87 THR A O 1
ATOM 701 N N . ARG A 1 88 ? -4.053 11.712 4.698 1.00 74.38 88 ARG A N 1
ATOM 702 C CA . ARG A 1 88 ? -5.395 11.378 5.191 1.00 74.38 88 ARG A CA 1
ATOM 703 C C . ARG A 1 88 ? -6.395 12.291 4.482 1.00 74.38 88 ARG A C 1
ATOM 705 O O . ARG A 1 88 ? -6.134 13.491 4.435 1.00 74.38 88 ARG A O 1
ATOM 712 N N . ASP A 1 89 ? -7.451 11.708 3.921 1.00 65.06 89 ASP A N 1
ATOM 713 C CA . ASP A 1 89 ? -8.614 12.419 3.361 1.00 65.06 89 ASP A CA 1
ATOM 714 C C . ASP A 1 89 ? -9.720 12.524 4.428 1.00 65.06 89 ASP A C 1
ATOM 716 O O . ASP A 1 89 ? -9.886 11.539 5.196 1.00 65.06 89 ASP A O 1
#